Protein AF-A0A6M1NLX5-F1 (afdb_monomer_lite)

pLDDT: mean 91.57, std 8.37, range [48.59, 97.69]

Secondary structure (DSSP, 8-state):
------------TTS---PPPS--TT-S----SSEEEEEEE-SS-EEEEEEETTS-EEEEEE-

Structure (mmCIF, N/CA/C/O backbone):
data_AF-A0A6M1NLX5-F1
#
_entry.id   AF-A0A6M1NLX5-F1
#
loop_
_atom_site.group_PDB
_atom_site.id
_atom_site.type_symbol
_atom_site.label_atom_id
_atom_site.label_alt_id
_atom_site.label_comp_id
_atom_site.label_asym_id
_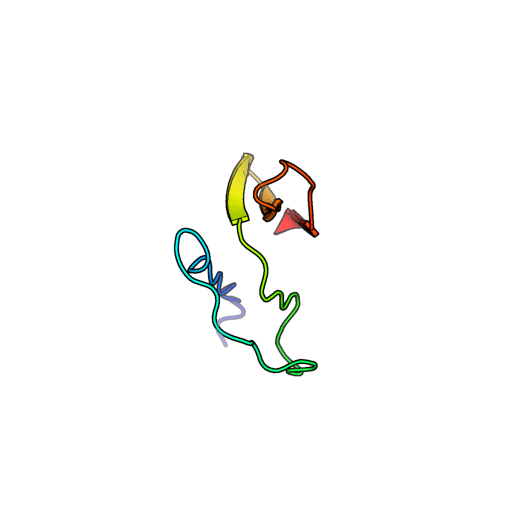atom_site.label_entity_id
_atom_site.label_seq_id
_atom_site.pdbx_PDB_ins_code
_atom_site.Cartn_x
_atom_site.Cartn_y
_atom_site.Cartn_z
_atom_site.occupancy
_atom_site.B_iso_or_equiv
_atom_site.auth_seq_id
_atom_site.auth_comp_id
_atom_site.auth_asym_id
_atom_site.auth_atom_id
_atom_site.pdbx_PDB_model_num
ATOM 1 N N . MET A 1 1 ? -7.725 -2.344 29.023 1.00 48.59 1 MET A N 1
ATOM 2 C CA . MET A 1 1 ? -6.678 -2.436 27.987 1.00 48.59 1 MET A CA 1
ATOM 3 C C . MET A 1 1 ? -7.118 -1.532 26.853 1.00 48.59 1 MET A C 1
ATOM 5 O O . MET A 1 1 ? -8.282 -1.611 26.483 1.00 48.59 1 MET A O 1
ATOM 9 N N . ASP A 1 2 ? -6.269 -0.602 26.423 1.00 56.72 2 ASP A N 1
ATOM 10 C CA . ASP A 1 2 ? -6.603 0.322 25.334 1.00 56.72 2 ASP A CA 1
ATOM 11 C C . ASP A 1 2 ? -6.577 -0.466 24.018 1.00 56.72 2 ASP A C 1
ATOM 13 O O . ASP A 1 2 ? -5.536 -0.998 23.646 1.00 56.72 2 ASP A O 1
ATOM 17 N N . ASN A 1 3 ? -7.728 -0.624 23.363 1.00 70.94 3 ASN A N 1
ATOM 18 C CA . ASN A 1 3 ? -7.892 -1.473 22.175 1.00 70.94 3 ASN A CA 1
ATOM 19 C C . ASN A 1 3 ? -7.556 -0.713 20.876 1.00 70.94 3 ASN A C 1
ATOM 21 O O . ASN A 1 3 ? -8.145 -0.967 19.827 1.00 70.94 3 ASN A O 1
ATOM 25 N N . ARG A 1 4 ? -6.670 0.285 20.965 1.00 79.62 4 ARG A N 1
ATOM 26 C CA . ARG A 1 4 ? -6.281 1.145 19.845 1.00 79.62 4 ARG A CA 1
ATOM 27 C C . ARG A 1 4 ? -5.160 0.483 19.055 1.00 79.62 4 ARG A C 1
ATOM 29 O O . ARG A 1 4 ? -4.125 0.126 19.610 1.00 79.62 4 ARG A O 1
ATOM 36 N N . VAL A 1 5 ? -5.380 0.343 17.755 1.00 85.69 5 VAL A N 1
ATOM 37 C CA . VAL A 1 5 ? -4.407 -0.193 16.801 1.00 85.69 5 VAL A CA 1
ATOM 38 C C . VAL A 1 5 ? -3.798 0.976 16.035 1.00 85.69 5 VAL A C 1
ATOM 40 O O . VAL A 1 5 ? -4.520 1.840 15.543 1.00 85.69 5 VAL A O 1
ATOM 43 N N . THR A 1 6 ? -2.471 1.006 15.935 1.00 89.62 6 THR A N 1
ATOM 44 C CA . THR A 1 6 ? -1.747 1.982 15.113 1.00 89.62 6 THR A CA 1
ATOM 45 C C . THR A 1 6 ? -1.265 1.292 13.847 1.00 89.62 6 THR A C 1
ATOM 47 O O . THR A 1 6 ? -0.480 0.347 13.920 1.00 89.62 6 THR A O 1
ATOM 50 N N . HIS A 1 7 ? -1.694 1.783 12.687 1.00 91.19 7 HIS A N 1
ATOM 51 C CA . HIS A 1 7 ? -1.155 1.341 11.404 1.00 91.19 7 HIS A CA 1
ATOM 52 C C . HIS A 1 7 ? 0.183 2.035 11.128 1.00 91.19 7 HIS A C 1
ATOM 54 O O . HIS A 1 7 ? 0.296 3.256 11.254 1.00 91.19 7 HIS A O 1
ATOM 60 N N . GLN A 1 8 ? 1.199 1.259 10.746 1.00 93.44 8 GLN A N 1
ATOM 61 C CA . GLN A 1 8 ? 2.506 1.779 10.351 1.00 93.44 8 GLN A CA 1
ATOM 62 C C . GLN A 1 8 ? 2.635 1.759 8.826 1.00 93.44 8 GLN A C 1
ATOM 64 O O . GLN A 1 8 ? 2.516 0.710 8.199 1.00 93.44 8 GLN A O 1
ATOM 69 N N . PHE A 1 9 ? 2.925 2.922 8.244 1.00 93.81 9 PHE A N 1
ATOM 70 C CA . PHE A 1 9 ? 3.125 3.097 6.807 1.00 93.81 9 PHE A CA 1
ATOM 71 C C . PHE A 1 9 ? 4.591 3.437 6.525 1.00 93.81 9 PHE A C 1
ATOM 73 O O . PHE A 1 9 ? 5.144 4.347 7.141 1.00 93.81 9 PHE A O 1
ATOM 80 N N . ILE A 1 10 ? 5.228 2.714 5.600 1.00 93.62 10 ILE A N 1
ATOM 81 C CA . ILE A 1 10 ? 6.628 2.928 5.207 1.00 93.62 10 ILE A CA 1
ATOM 82 C C . ILE A 1 10 ? 6.666 3.285 3.717 1.00 93.62 10 ILE A C 1
ATOM 84 O O . ILE A 1 10 ? 6.462 2.423 2.870 1.00 93.62 10 ILE A O 1
ATOM 88 N N . SER A 1 11 ? 6.945 4.554 3.402 1.00 93.31 11 SER A N 1
ATOM 89 C CA . SER A 1 11 ? 7.025 5.084 2.030 1.00 93.31 11 SER A CA 1
ATOM 90 C C . SER A 1 11 ? 8.390 5.735 1.787 1.00 93.31 11 SER A C 1
ATOM 92 O O . SER A 1 11 ? 8.519 6.956 1.838 1.00 93.31 11 SER A O 1
ATOM 94 N N . GLY A 1 12 ? 9.420 4.911 1.571 1.00 92.06 12 GLY A N 1
ATOM 95 C CA . GLY A 1 12 ? 10.812 5.359 1.399 1.00 92.06 12 GLY A CA 1
ATOM 96 C C . GLY A 1 12 ? 11.393 5.199 -0.009 1.00 92.06 12 GLY A C 1
ATOM 97 O O . GLY A 1 12 ? 12.524 5.612 -0.233 1.00 92.06 12 GLY A O 1
ATOM 98 N N . SER A 1 13 ? 10.654 4.621 -0.963 1.00 91.69 13 SER A N 1
ATOM 99 C CA . SER A 1 13 ? 11.173 4.240 -2.287 1.00 91.69 13 SER A CA 1
ATOM 100 C C . SER A 1 13 ? 11.018 5.316 -3.372 1.00 91.69 13 SER A C 1
ATOM 102 O O . SER A 1 13 ? 10.831 5.002 -4.546 1.00 91.69 13 SER A O 1
ATOM 104 N N . GLY A 1 14 ? 11.081 6.598 -2.999 1.00 88.50 14 GLY A N 1
ATOM 105 C CA . GLY A 1 14 ? 10.889 7.713 -3.938 1.00 88.50 14 GLY A CA 1
ATOM 106 C C . GLY A 1 14 ? 12.083 7.976 -4.865 1.00 88.50 14 GLY A C 1
ATOM 107 O O . GLY A 1 14 ? 11.900 8.459 -5.978 1.00 88.50 14 GLY A O 1
ATOM 108 N N . SER A 1 15 ? 13.300 7.655 -4.422 1.00 86.88 15 SER A N 1
ATOM 109 C CA . SER A 1 15 ? 14.548 7.905 -5.167 1.00 86.88 15 SER A CA 1
ATOM 110 C C . SER A 1 15 ? 15.506 6.715 -5.177 1.00 86.88 15 SER A C 1
ATOM 112 O O . SER A 1 15 ? 16.306 6.574 -6.09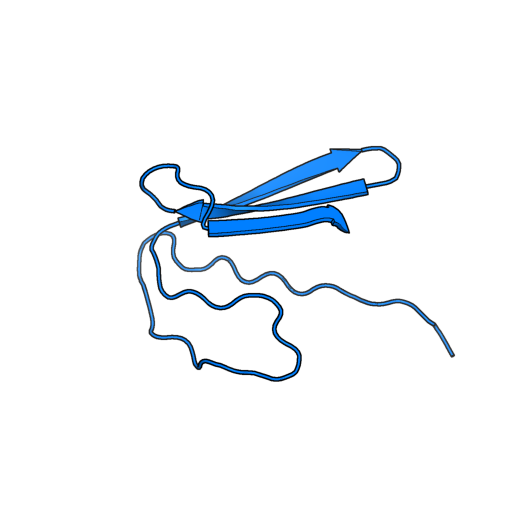7 1.00 86.88 15 SER A O 1
ATOM 114 N N . GLU A 1 16 ? 15.415 5.836 -4.181 1.00 89.19 16 GLU A N 1
ATOM 115 C CA . GLU A 1 16 ? 16.263 4.656 -4.029 1.00 89.19 16 GLU A CA 1
ATOM 116 C C . GLU A 1 16 ? 15.414 3.469 -3.561 1.00 89.19 16 GLU A C 1
ATOM 118 O O . GLU A 1 16 ? 14.465 3.648 -2.798 1.00 89.19 16 GLU A O 1
ATOM 123 N N . ILE A 1 17 ? 15.731 2.259 -4.030 1.00 88.00 17 ILE A N 1
ATOM 124 C CA . ILE A 1 17 ? 15.060 1.025 -3.608 1.00 88.00 17 ILE A CA 1
ATOM 125 C C . ILE A 1 17 ? 16.054 0.149 -2.861 1.00 88.00 17 ILE A C 1
ATOM 127 O O . ILE A 1 17 ? 17.081 -0.247 -3.408 1.00 88.00 17 ILE A O 1
ATOM 131 N N . THR A 1 18 ? 15.656 -0.262 -1.661 1.00 89.88 18 THR A N 1
ATOM 132 C CA . THR A 1 18 ? 16.306 -1.343 -0.920 1.00 89.88 18 THR A CA 1
ATOM 133 C C . THR A 1 18 ? 15.401 -2.571 -0.921 1.00 89.88 18 THR A C 1
ATOM 135 O O . THR A 1 18 ? 14.175 -2.464 -0.794 1.00 89.88 18 THR A O 1
ATOM 138 N N . SER A 1 19 ? 15.995 -3.755 -1.063 1.00 89.38 19 SER A N 1
ATOM 139 C CA . SER A 1 19 ? 15.267 -5.021 -0.959 1.00 89.38 19 SER A CA 1
ATOM 140 C C . SER A 1 19 ? 14.606 -5.160 0.414 1.00 89.38 19 SER A C 1
ATOM 142 O O . SER A 1 19 ? 15.271 -5.032 1.445 1.00 89.38 19 SER A O 1
ATOM 144 N N . VAL A 1 20 ? 13.306 -5.448 0.434 1.00 90.12 20 VAL A N 1
ATOM 145 C CA . VAL A 1 20 ? 12.555 -5.745 1.657 1.00 90.12 20 VAL A CA 1
ATOM 146 C C . VAL A 1 20 ? 12.551 -7.247 1.930 1.00 90.12 20 VAL A C 1
ATOM 148 O O . VAL A 1 20 ? 12.727 -8.065 1.027 1.00 90.12 20 VAL A O 1
ATOM 151 N N . LYS A 1 21 ? 12.367 -7.627 3.197 1.00 91.56 21 LYS A N 1
ATOM 152 C CA . LYS A 1 21 ? 12.115 -9.026 3.557 1.00 91.56 21 LYS A CA 1
ATOM 153 C C . LYS A 1 21 ? 10.653 -9.346 3.290 1.00 91.56 21 LYS A C 1
ATOM 155 O O . LYS A 1 21 ? 9.795 -8.534 3.616 1.00 91.56 21 LYS A O 1
ATOM 160 N N . HIS A 1 22 ? 10.412 -10.530 2.742 1.00 89.81 22 HIS A N 1
ATOM 161 C CA . HIS A 1 22 ? 9.070 -11.009 2.459 1.00 89.81 22 HIS A CA 1
ATOM 162 C C . HIS A 1 22 ? 8.519 -11.889 3.582 1.00 89.81 22 HIS A C 1
ATOM 164 O O . HIS A 1 22 ? 9.272 -12.636 4.212 1.00 89.81 22 HIS A O 1
ATOM 170 N N . GLY A 1 23 ? 7.201 -11.847 3.774 1.00 90.00 23 GLY A N 1
ATOM 171 C CA . GLY A 1 23 ? 6.469 -12.770 4.642 1.00 90.00 23 GLY A CA 1
ATOM 172 C C . GLY A 1 23 ? 6.562 -12.429 6.128 1.00 90.00 23 GLY A C 1
ATOM 173 O O . GLY A 1 23 ? 6.544 -13.332 6.968 1.00 90.00 23 GLY A O 1
ATOM 174 N N . ILE A 1 24 ? 6.684 -11.147 6.476 1.00 91.81 24 ILE A N 1
ATOM 175 C CA . ILE A 1 24 ? 6.655 -10.719 7.874 1.00 91.81 24 ILE A CA 1
ATOM 176 C C . ILE A 1 24 ? 5.216 -10.845 8.388 1.00 91.81 24 ILE A C 1
ATOM 178 O O . ILE A 1 24 ? 4.303 -10.230 7.852 1.00 91.81 24 ILE A O 1
ATOM 182 N N . ALA A 1 25 ? 5.005 -11.618 9.458 1.00 91.50 25 ALA A N 1
ATOM 183 C CA . ALA A 1 25 ? 3.668 -12.025 9.911 1.00 91.50 25 ALA A CA 1
ATOM 184 C C . ALA A 1 25 ? 2.694 -10.872 10.234 1.00 91.50 25 ALA A C 1
ATOM 186 O O . ALA A 1 25 ? 1.485 -11.056 10.145 1.00 91.50 25 ALA A O 1
ATOM 187 N N . TYR A 1 26 ? 3.203 -9.702 10.628 1.00 88.88 26 TYR A N 1
ATOM 188 C CA . TYR A 1 26 ? 2.392 -8.515 10.927 1.00 88.88 26 TYR A CA 1
ATOM 189 C C . TYR A 1 26 ? 2.315 -7.521 9.758 1.00 88.88 26 TYR A C 1
ATOM 191 O O . TYR A 1 26 ? 1.669 -6.482 9.877 1.00 88.88 26 TYR A O 1
ATOM 199 N N . SER A 1 27 ? 3.017 -7.791 8.657 1.00 93.00 27 SER A N 1
ATOM 200 C CA . SER A 1 27 ? 3.030 -6.917 7.494 1.00 93.00 27 SER A CA 1
ATOM 201 C C . SER A 1 27 ? 1.866 -7.251 6.573 1.00 93.00 27 SER A C 1
ATOM 203 O O . SER A 1 27 ? 1.647 -8.405 6.210 1.00 93.00 27 SER A O 1
ATOM 205 N N . HIS A 1 28 ? 1.127 -6.222 6.172 1.00 92.38 28 HIS A N 1
ATOM 206 C CA . HIS A 1 28 ? 0.027 -6.360 5.220 1.00 92.38 28 HIS A CA 1
ATOM 207 C C . HIS A 1 28 ? 0.484 -6.177 3.767 1.00 92.38 28 HIS A C 1
ATOM 209 O O . HIS A 1 28 ? -0.187 -6.646 2.852 1.00 92.38 28 HIS A O 1
ATOM 215 N N . PHE A 1 29 ? 1.610 -5.489 3.547 1.00 94.19 29 PHE A N 1
ATOM 216 C CA . PHE A 1 29 ? 2.137 -5.211 2.216 1.00 94.19 29 PHE A CA 1
ATOM 217 C C . PHE A 1 29 ? 3.643 -4.933 2.251 1.00 94.19 29 PHE A C 1
ATOM 219 O O . PHE A 1 29 ? 4.135 -4.183 3.093 1.00 94.19 29 PHE A O 1
ATOM 226 N N . GLU A 1 30 ? 4.372 -5.524 1.305 1.00 94.00 30 GLU A N 1
ATOM 227 C CA . GLU A 1 30 ? 5.827 -5.429 1.173 1.00 94.00 30 GLU A CA 1
ATOM 228 C C . GLU A 1 30 ? 6.170 -5.300 -0.314 1.00 94.00 30 GLU A C 1
ATOM 230 O O . GLU A 1 30 ? 5.839 -6.181 -1.108 1.00 94.00 30 GLU A O 1
ATOM 235 N N . ALA A 1 31 ? 6.851 -4.223 -0.705 1.00 92.38 31 ALA A N 1
ATOM 236 C CA . ALA A 1 31 ? 7.313 -4.048 -2.077 1.00 92.38 31 ALA A CA 1
ATOM 237 C C . ALA A 1 31 ? 8.651 -3.309 -2.134 1.00 92.38 31 ALA A C 1
ATOM 239 O O . ALA A 1 31 ? 8.849 -2.295 -1.468 1.00 92.38 31 ALA A O 1
ATOM 240 N N . SER A 1 32 ? 9.543 -3.793 -2.996 1.00 92.06 32 SER A N 1
ATOM 241 C CA . SER A 1 32 ? 10.775 -3.107 -3.400 1.00 92.06 32 SER A CA 1
ATOM 242 C C . SER A 1 32 ? 10.589 -2.513 -4.792 1.00 92.06 32 SER A C 1
ATOM 244 O O . SER A 1 32 ? 11.214 -2.948 -5.754 1.00 92.06 32 SER A O 1
ATOM 246 N N . GLN A 1 33 ? 9.662 -1.562 -4.909 1.00 91.44 33 GLN A N 1
ATOM 247 C CA . GLN A 1 33 ? 9.342 -0.884 -6.166 1.00 91.44 33 GLN A CA 1
ATOM 248 C C . GLN A 1 33 ? 9.340 0.631 -5.961 1.00 91.44 33 GLN A C 1
ATOM 250 O O . GLN A 1 33 ? 8.965 1.117 -4.889 1.00 91.44 33 GLN A O 1
ATOM 255 N N . TYR A 1 34 ? 9.759 1.371 -6.991 1.00 95.75 34 TYR A N 1
ATOM 256 C CA . TYR A 1 34 ? 9.692 2.829 -6.981 1.00 95.75 34 TYR A CA 1
ATOM 257 C C . TYR A 1 34 ? 8.234 3.244 -6.943 1.00 95.75 34 TYR A C 1
ATOM 259 O O . TYR A 1 34 ? 7.412 2.720 -7.700 1.00 95.75 34 TYR A O 1
ATOM 267 N N . GLY A 1 35 ? 7.921 4.198 -6.080 1.00 95.00 35 GLY A N 1
ATOM 268 C CA . GLY A 1 35 ? 6.550 4.616 -5.888 1.00 95.00 35 GLY A CA 1
ATOM 269 C C . GLY A 1 35 ? 6.377 5.557 -4.714 1.00 95.00 35 GLY A C 1
ATOM 270 O O . GLY A 1 35 ? 7.335 6.064 -4.130 1.00 95.00 35 GLY A O 1
ATOM 271 N N . PHE A 1 36 ? 5.118 5.788 -4.385 1.00 95.62 36 PHE A N 1
ATOM 272 C CA . PHE A 1 36 ? 4.690 6.646 -3.294 1.00 95.62 36 PHE A CA 1
ATOM 273 C C . PHE A 1 36 ? 3.385 6.119 -2.695 1.00 95.62 36 PHE A C 1
ATOM 275 O O . PHE A 1 36 ? 2.697 5.285 -3.288 1.00 95.62 36 PHE A O 1
ATOM 282 N N . MET A 1 37 ? 3.036 6.610 -1.508 1.00 97.19 37 MET A N 1
ATOM 283 C CA . MET A 1 37 ? 1.728 6.359 -0.910 1.00 97.19 37 MET A CA 1
ATOM 284 C C . MET A 1 37 ? 0.798 7.551 -1.113 1.00 97.19 37 MET A C 1
ATOM 286 O O . MET A 1 37 ? 1.195 8.704 -0.953 1.00 97.19 37 MET A O 1
ATOM 290 N N . TYR A 1 38 ? -0.452 7.253 -1.438 1.00 96.62 38 TYR A N 1
ATOM 291 C CA . TYR A 1 38 ? -1.545 8.207 -1.509 1.00 96.62 38 TYR A CA 1
ATOM 292 C C . TYR A 1 38 ? -2.539 7.933 -0.382 1.00 96.62 38 TYR A C 1
ATOM 294 O O . TYR A 1 38 ? -2.880 6.782 -0.106 1.00 96.62 38 TYR A O 1
ATOM 302 N N . PHE A 1 39 ? -3.002 9.008 0.253 1.00 97.00 39 PHE A N 1
ATOM 303 C CA . PHE A 1 39 ? -3.959 8.964 1.349 1.00 97.00 39 PHE A CA 1
ATOM 304 C C . PHE A 1 39 ? -5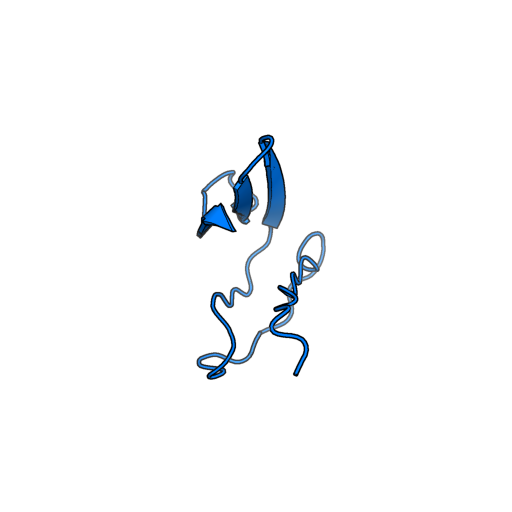.165 9.833 1.002 1.00 97.00 39 PHE A C 1
ATOM 306 O O . PHE A 1 39 ? -5.001 10.990 0.608 1.00 97.00 39 PHE A O 1
ATOM 313 N N . ALA A 1 40 ? -6.370 9.300 1.192 1.00 97.25 40 ALA A N 1
ATOM 314 C CA . ALA A 1 40 ? -7.606 10.067 1.104 1.00 97.25 40 ALA A CA 1
ATOM 315 C C . ALA A 1 40 ? -8.473 9.811 2.333 1.00 97.25 40 ALA A C 1
ATOM 317 O O . ALA A 1 40 ? -8.633 8.671 2.761 1.00 97.25 40 ALA A O 1
ATOM 318 N N . LEU A 1 41 ? -9.033 10.883 2.891 1.00 96.88 41 LEU A N 1
ATOM 319 C CA . LEU A 1 41 ? -9.825 10.829 4.113 1.00 96.88 41 LEU A CA 1
ATOM 320 C C . LEU A 1 41 ? -11.295 11.119 3.836 1.00 96.88 41 LEU A C 1
ATOM 322 O O . LEU A 1 41 ? -11.640 12.049 3.103 1.00 96.88 41 LEU A O 1
ATOM 326 N N . ARG A 1 42 ? -12.145 10.350 4.503 1.00 95.31 42 ARG A N 1
ATOM 327 C CA . ARG A 1 42 ? -13.561 10.626 4.740 1.00 95.31 42 ARG A CA 1
ATOM 328 C C . ARG A 1 42 ? -13.789 10.752 6.251 1.00 95.31 42 ARG A C 1
ATOM 330 O O . ARG A 1 42 ? -12.874 10.461 7.019 1.00 95.31 42 ARG A O 1
ATOM 337 N N . PRO A 1 43 ? -14.968 11.211 6.703 1.00 95.75 43 PRO A N 1
ATOM 338 C CA . PRO A 1 43 ? -15.249 11.339 8.135 1.00 95.75 43 PRO A CA 1
ATOM 339 C C . PRO A 1 43 ? -15.056 10.044 8.942 1.00 95.75 43 PRO A C 1
ATOM 341 O O . PRO A 1 43 ? -14.787 10.114 10.138 1.00 95.75 43 PRO A O 1
ATOM 344 N N . ASP A 1 44 ? -15.195 8.891 8.295 1.00 94.31 44 ASP A N 1
ATOM 345 C CA . ASP A 1 44 ? -15.233 7.555 8.888 1.00 94.31 44 ASP A CA 1
ATOM 346 C C . ASP A 1 44 ? -14.235 6.558 8.275 1.00 94.31 44 ASP A C 1
ATOM 348 O O . ASP A 1 44 ? -14.113 5.450 8.785 1.00 94.31 44 ASP A O 1
ATOM 352 N N . GLU A 1 45 ? -13.506 6.943 7.224 1.00 94.62 45 GLU A N 1
ATOM 353 C CA . GLU A 1 45 ? -12.620 6.042 6.476 1.00 94.62 45 GLU A CA 1
ATOM 354 C C . GLU A 1 45 ? -11.302 6.733 6.105 1.00 94.6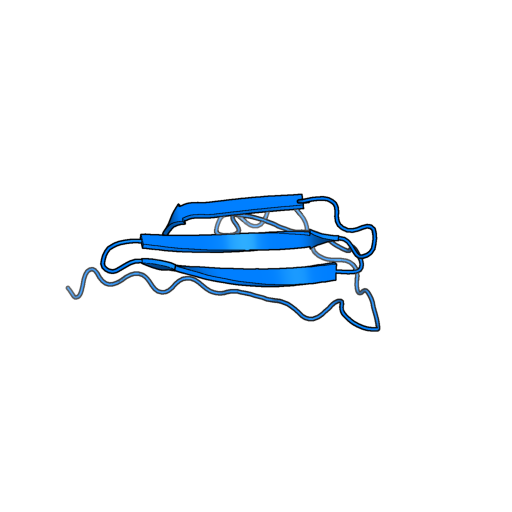2 45 GLU A C 1
ATOM 356 O O . GLU A 1 45 ? -11.281 7.900 5.689 1.00 94.62 45 GLU A O 1
ATOM 361 N N . LEU A 1 46 ? -10.202 5.980 6.155 1.00 94.88 46 LEU A N 1
ATOM 362 C CA . LEU A 1 46 ? -8.927 6.363 5.552 1.00 94.88 46 LEU A CA 1
ATOM 363 C C . LEU A 1 46 ? -8.577 5.388 4.425 1.00 94.88 46 LEU A C 1
ATOM 365 O O . LEU A 1 46 ? -8.196 4.242 4.656 1.00 94.88 46 LEU A O 1
ATOM 369 N N . LEU A 1 47 ? -8.638 5.870 3.186 1.00 96.69 47 LEU A N 1
ATOM 370 C CA . LEU A 1 47 ? -8.104 5.156 2.035 1.00 96.69 47 LEU A CA 1
ATOM 371 C C . LEU A 1 47 ? -6.586 5.331 1.983 1.00 96.69 47 LEU A C 1
ATOM 373 O O . LEU A 1 47 ? -6.082 6.454 1.960 1.00 96.69 47 LEU A O 1
ATOM 377 N N . VAL A 1 48 ? -5.877 4.213 1.876 1.00 97.12 48 VAL A N 1
ATOM 378 C CA . VAL A 1 48 ? -4.432 4.151 1.665 1.00 97.12 48 VAL A CA 1
ATOM 379 C C . VAL A 1 48 ? -4.155 3.397 0.376 1.00 97.12 48 VAL A C 1
ATOM 381 O O . VAL A 1 48 ? -4.627 2.275 0.198 1.00 97.12 48 VAL A O 1
ATOM 384 N N . GLN A 1 49 ? -3.365 3.989 -0.513 1.00 97.69 49 GLN A N 1
ATOM 385 C CA . GLN A 1 49 ? -2.925 3.366 -1.758 1.00 97.69 49 GLN A CA 1
ATOM 386 C C . GLN A 1 49 ? -1.405 3.425 -1.875 1.00 97.69 49 GLN A C 1
ATOM 388 O O . GLN A 1 49 ? -0.803 4.468 -1.644 1.00 97.69 49 GLN A O 1
ATOM 393 N N . CYS A 1 50 ? -0.785 2.317 -2.269 1.00 96.88 50 CYS A N 1
ATOM 394 C CA . C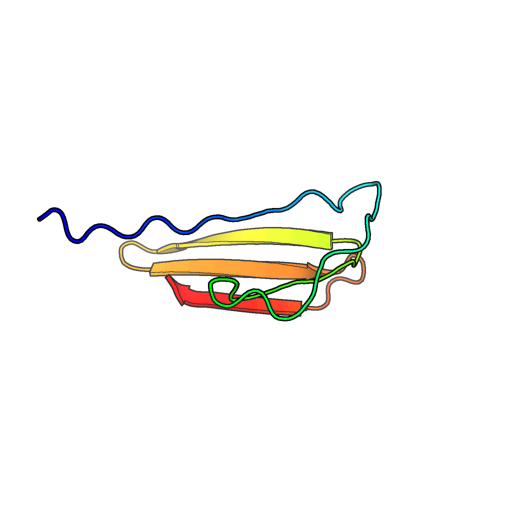YS A 1 50 ? 0.607 2.285 -2.711 1.00 96.88 50 CYS A CA 1
ATOM 395 C C . CYS A 1 50 ? 0.613 2.340 -4.235 1.00 96.88 50 CYS A C 1
ATOM 397 O O . CYS A 1 50 ? 0.030 1.468 -4.879 1.00 96.88 50 CYS A O 1
ATOM 399 N N . ILE A 1 51 ? 1.250 3.356 -4.805 1.00 97.12 51 ILE A N 1
ATOM 400 C CA . ILE A 1 51 ? 1.238 3.629 -6.240 1.00 97.12 51 ILE A CA 1
ATOM 401 C C . ILE A 1 51 ? 2.667 3.516 -6.756 1.00 97.12 51 ILE A C 1
ATOM 403 O O . ILE A 1 51 ? 3.574 4.169 -6.241 1.00 97.12 51 ILE A O 1
ATOM 407 N N . GLY A 1 52 ? 2.872 2.664 -7.757 1.00 96.12 52 GLY A N 1
ATOM 408 C CA . GLY A 1 52 ? 4.151 2.532 -8.443 1.00 96.12 52 GLY A CA 1
ATOM 409 C C . GLY A 1 52 ? 4.462 3.767 -9.288 1.00 96.12 52 GL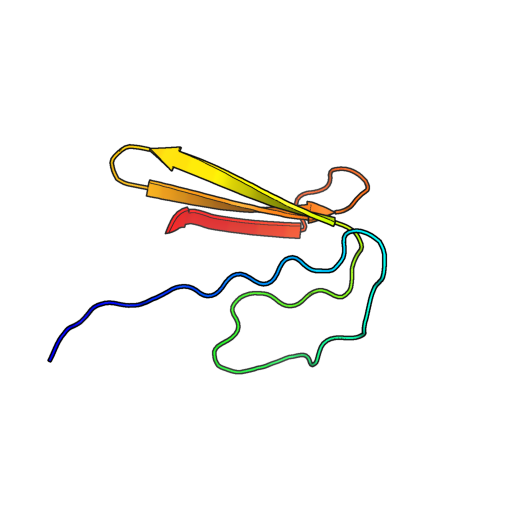Y A C 1
ATOM 410 O O . GLY A 1 52 ? 3.570 4.529 -9.653 1.00 96.12 52 GLY A O 1
ATOM 411 N N . HIS A 1 53 ? 5.727 3.963 -9.647 1.00 94.62 53 HIS A N 1
ATOM 412 C CA . HIS A 1 53 ? 6.156 5.133 -10.423 1.00 94.62 53 HIS A CA 1
ATOM 413 C C . HIS A 1 53 ? 5.493 5.245 -11.810 1.00 94.62 53 HIS A C 1
ATOM 415 O O . HIS A 1 53 ? 5.419 6.339 -12.363 1.00 94.62 53 HIS A O 1
ATOM 421 N N . GLU A 1 54 ? 4.996 4.137 -12.368 1.00 95.88 54 GLU A N 1
ATOM 422 C CA . GLU A 1 54 ? 4.228 4.114 -13.623 1.00 95.88 54 GLU A CA 1
ATOM 423 C C . GLU A 1 54 ? 2.752 4.516 -13.433 1.00 95.88 54 GLU A C 1
ATOM 425 O O . GLU A 1 54 ? 1.987 4.553 -14.392 1.00 95.88 54 GLU A O 1
ATOM 430 N N . GLY A 1 55 ? 2.331 4.809 -12.198 1.00 94.94 55 GLY A N 1
ATOM 431 C CA . GLY A 1 55 ? 0.960 5.184 -11.842 1.00 94.94 55 GLY A CA 1
ATOM 432 C C . GLY A 1 55 ? 0.039 4.005 -11.512 1.00 94.94 55 GLY A C 1
ATOM 433 O O . GLY A 1 55 ? -1.120 4.217 -11.161 1.00 94.94 55 GLY A O 1
ATOM 434 N N . GLY A 1 56 ? 0.531 2.765 -11.593 1.00 97.12 56 GLY A N 1
ATOM 435 C CA . GLY A 1 56 ? -0.231 1.570 -11.226 1.00 97.12 56 GLY A CA 1
ATOM 436 C C . GLY A 1 56 ? -0.432 1.439 -9.713 1.00 97.12 56 GLY A C 1
ATOM 437 O O . GLY A 1 56 ? 0.500 1.648 -8.937 1.00 97.12 56 GLY A O 1
ATOM 438 N N . VAL A 1 57 ? -1.636 1.052 -9.283 1.00 97.25 57 VAL A N 1
ATOM 439 C CA . VAL A 1 57 ? -1.921 0.755 -7.869 1.00 97.25 57 VAL A CA 1
ATOM 440 C C . VAL A 1 57 ? -1.366 -0.626 -7.525 1.00 97.25 57 VAL A C 1
ATOM 442 O O . VAL A 1 57 ? -1.815 -1.635 -8.062 1.00 97.25 57 VAL A O 1
ATOM 445 N N . LEU A 1 58 ? -0.394 -0.663 -6.618 1.00 96.06 58 LEU A N 1
ATOM 446 C CA . LEU A 1 58 ? 0.253 -1.886 -6.140 1.00 96.06 58 LEU A CA 1
ATOM 447 C C . LEU A 1 58 ? -0.498 -2.505 -4.957 1.00 96.06 58 LEU A C 1
ATOM 449 O O . LEU A 1 58 ? -0.513 -3.721 -4.792 1.00 96.06 58 LEU A O 1
ATOM 453 N N . TYR A 1 59 ? -1.107 -1.661 -4.124 1.00 96.50 59 TYR A N 1
ATOM 454 C CA . TYR A 1 59 ? -1.870 -2.073 -2.951 1.00 96.50 59 TYR A CA 1
ATOM 455 C C . TYR A 1 59 ? -2.879 -1.000 -2.562 1.00 96.50 59 TYR A C 1
ATOM 457 O O . TYR A 1 59 ? -2.625 0.192 -2.745 1.00 96.50 59 TYR A O 1
ATOM 465 N N . GLN A 1 60 ? -4.005 -1.426 -1.996 1.00 96.88 60 GLN A N 1
ATOM 466 C CA . GLN A 1 60 ? -5.039 -0.547 -1.472 1.00 96.88 60 GLN A CA 1
ATOM 467 C C . GLN A 1 60 ? -5.621 -1.122 -0.182 1.00 96.88 60 GLN A C 1
ATOM 469 O O . GLN A 1 60 ? -5.900 -2.317 -0.105 1.00 96.88 60 GLN A O 1
ATOM 474 N N . HIS A 1 61 ? -5.863 -0.256 0.799 1.00 95.06 61 HIS A N 1
ATOM 475 C CA . HIS A 1 61 ? -6.517 -0.602 2.055 1.00 95.06 61 HIS A CA 1
ATOM 476 C C . HIS A 1 61 ? -7.434 0.533 2.515 1.00 95.06 61 HIS A C 1
ATOM 478 O O . HIS A 1 61 ? -7.088 1.702 2.354 1.00 95.06 61 HIS A O 1
ATOM 484 N N . ILE A 1 62 ? -8.582 0.188 3.097 1.00 94.25 62 ILE A N 1
ATOM 485 C CA . ILE A 1 62 ? -9.450 1.132 3.810 1.00 94.25 62 ILE A CA 1
ATOM 486 C C . ILE A 1 62 ? -9.286 0.827 5.295 1.00 94.25 62 ILE A C 1
ATOM 488 O O . ILE A 1 62 ? -9.525 -0.305 5.714 1.00 94.25 62 ILE A O 1
ATOM 492 N N . VAL A 1 63 ? -8.777 1.805 6.042 1.00 87.44 63 VAL A N 1
ATOM 493 C CA . VAL A 1 63 ? -8.638 1.770 7.505 1.00 87.44 63 VAL A CA 1
ATOM 494 C C . VAL A 1 63 ? -9.875 2.381 8.141 1.00 87.44 63 VAL A C 1
ATOM 496 O O . VAL A 1 63 ? -10.310 3.443 7.633 1.00 87.44 63 VAL A O 1
#

Foldseek 3Di:
DPPDDDDDDDFDQQPHFDDDDPDDPPDPDDDRAHFGWDWDDDPPWIWIFTAGPVRDTPDIDID

Sequence (63 aa):
MDNRVTHQFISGSGSEITSVKHGIAYSHFEASQYGFMYFALRPDELLVQCIGHEGGVLYQHIV

Radius of gyration: 13.15 Å; chains: 1; bounding box: 32×24×42 Å